Protein AF-A0A699U7P1-F1 (afdb_monomer)

Sequence (110 aa):
GYINKILKETSMVDSNDAKIPMDPGTKLVKAEDGNSVDTTYYRSLIGSLRNPVFHRRSKHIDIRYHFIRECVENGHINVEHVSGELQRADILTKALLRLKFVTMRQMLRV

Radius of gyration: 26.14 Å; Cα contacts (8 Å, |Δi|>4): 27; chains: 1; bounding box: 64×36×60 Å

Secondary structure (DSSP, 8-state):
-HHHHHHHHTT-TTPPP-SSSS-TT------TTPPPP-HHHHHHHHHHHH-HHHHHHHHHHHHHHHHHHHHHHTTSS------TTT-TTHHHHS---HHHHHHHHHHTT-

Mean predicted aligned error: 14.74 Å

Foldseek 3Di:
DLVCVLCVVVVNNVPDDDPDPDDPPDDDDDDPPDDDDDPVVVVVSVVSVVPVPVCVVVVVVVVVVVVVVVCVVVVVDDDDDDPPLLPLCCLVVHDDDPVSNVVSVVVVVD

Organism: Tanacetum cinerariifolium (NCBI:txid118510)

Solvent-accessible surface area (backbone atoms only — not comparable to full-atom values): 7177 Å² total; per-residue (Å²): 103,75,66,58,49,52,26,55,76,70,73,45,72,87,57,81,91,59,97,67,87,62,67,89,84,65,77,89,72,85,63,90,84,56,77,85,71,62,64,66,59,54,53,51,51,54,52,53,74,76,44,66,66,60,54,62,65,47,46,62,51,54,52,52,50,53,51,53,50,50,35,40,77,71,64,77,43,88,88,76,93,68,57,85,92,70,43,58,65,45,70,82,75,46,94,61,59,70,71,60,38,53,55,40,48,64,72,66,78,116

Structure (mmCIF, N/CA/C/O backbone):
data_AF-A0A699U7P1-F1
#
_entry.id   AF-A0A699U7P1-F1
#
loop_
_atom_site.group_PDB
_atom_site.id
_atom_site.type_symbol
_atom_site.label_atom_id
_atom_site.label_alt_id
_atom_site.label_comp_id
_atom_site.label_asym_id
_atom_site.label_entity_id
_atom_site.label_seq_id
_atom_site.pdbx_PDB_ins_code
_atom_site.Cartn_x
_atom_site.Cartn_y
_atom_site.Cartn_z
_atom_site.occupancy
_atom_site.B_iso_or_equiv
_atom_site.auth_seq_id
_atom_site.auth_comp_id
_atom_site.auth_asym_id
_atom_site.auth_atom_id
_atom_site.pdbx_PDB_model_num
ATOM 1 N N . GLY A 1 1 ? 0.751 -4.582 -18.985 1.00 64.50 1 GLY A N 1
ATOM 2 C CA . GLY A 1 1 ? 1.275 -5.407 -17.869 1.00 64.50 1 GLY A CA 1
ATOM 3 C C . GLY A 1 1 ? 2.720 -5.039 -17.579 1.00 64.50 1 GLY A C 1
ATOM 4 O O . GLY A 1 1 ? 3.262 -4.241 -18.327 1.00 64.50 1 GLY A O 1
ATOM 5 N N . TYR A 1 2 ? 3.336 -5.589 -16.525 1.00 73.88 2 TYR A N 1
ATOM 6 C CA . TYR A 1 2 ? 4.743 -5.306 -16.175 1.00 73.88 2 TYR A CA 1
ATOM 7 C C . TYR A 1 2 ? 5.704 -5.591 -17.339 1.00 73.88 2 TYR A C 1
ATOM 9 O O . TYR A 1 2 ? 6.514 -4.744 -17.687 1.00 73.88 2 TYR A O 1
ATOM 17 N N . ILE A 1 3 ? 5.512 -6.730 -18.011 1.00 79.62 3 ILE A N 1
ATOM 18 C CA . ILE A 1 3 ? 6.285 -7.123 -19.195 1.00 79.62 3 ILE A CA 1
ATOM 19 C C . ILE A 1 3 ? 6.128 -6.089 -20.323 1.00 79.62 3 ILE A C 1
ATOM 21 O O . ILE A 1 3 ? 7.127 -5.582 -20.808 1.00 79.62 3 ILE A O 1
ATOM 25 N N . ASN A 1 4 ? 4.903 -5.661 -20.658 1.00 82.25 4 ASN A N 1
ATOM 26 C CA . ASN A 1 4 ? 4.693 -4.619 -21.682 1.00 82.25 4 ASN A CA 1
ATOM 27 C C . ASN A 1 4 ? 5.332 -3.268 -21.318 1.00 82.25 4 ASN A C 1
ATOM 29 O O . ASN A 1 4 ? 5.665 -2.502 -22.214 1.00 82.25 4 ASN A O 1
ATOM 33 N N . LYS A 1 5 ? 5.4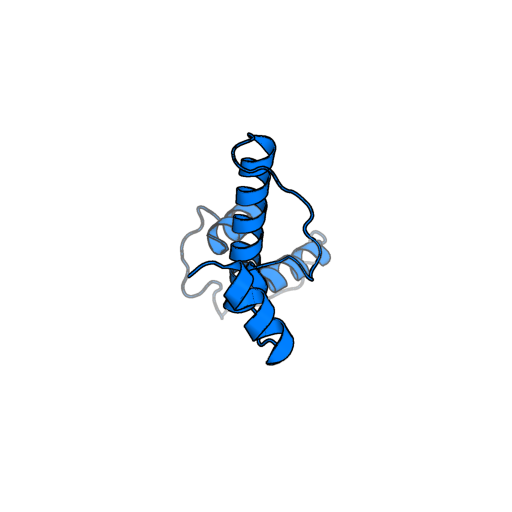79 -2.951 -20.022 1.00 80.38 5 LYS A N 1
ATOM 34 C CA . LYS A 1 5 ? 6.180 -1.738 -19.581 1.00 80.38 5 LYS A CA 1
ATOM 35 C C . LYS A 1 5 ? 7.678 -1.854 -19.869 1.00 80.38 5 LYS A C 1
ATOM 37 O O . LYS A 1 5 ? 8.221 -0.938 -20.470 1.00 80.38 5 LYS A O 1
ATOM 42 N N . ILE A 1 6 ? 8.293 -2.992 -19.533 1.00 84.00 6 ILE A N 1
ATOM 43 C CA . ILE A 1 6 ? 9.702 -3.268 -19.853 1.00 84.00 6 ILE A CA 1
ATOM 44 C C . ILE A 1 6 ? 9.920 -3.226 -21.367 1.00 84.00 6 ILE A C 1
ATOM 46 O O . ILE A 1 6 ? 10.802 -2.513 -21.819 1.00 84.00 6 ILE A O 1
ATOM 50 N N . LEU A 1 7 ? 9.079 -3.911 -22.151 1.00 86.19 7 LEU A N 1
ATOM 51 C CA . LEU A 1 7 ? 9.188 -3.912 -23.615 1.00 86.19 7 LEU A CA 1
ATOM 52 C C . LEU A 1 7 ? 9.064 -2.502 -24.206 1.00 86.19 7 LEU A C 1
ATOM 54 O O . LEU A 1 7 ? 9.736 -2.187 -25.180 1.00 86.19 7 LEU A O 1
ATOM 58 N N . LYS A 1 8 ? 8.233 -1.634 -23.619 1.00 87.00 8 LYS A N 1
ATOM 59 C CA . LYS A 1 8 ? 8.115 -0.235 -24.045 1.00 87.00 8 LYS A CA 1
ATOM 60 C C . LYS A 1 8 ? 9.340 0.597 -23.660 1.00 87.00 8 LYS A C 1
ATOM 62 O O . LYS A 1 8 ? 9.783 1.404 -24.465 1.00 87.00 8 LYS A O 1
ATOM 67 N N . GLU A 1 9 ? 9.879 0.403 -22.459 1.00 84.31 9 GLU A N 1
ATOM 68 C CA . GLU A 1 9 ? 11.084 1.096 -21.976 1.00 84.31 9 GLU A CA 1
ATOM 69 C C . GLU A 1 9 ? 12.346 0.684 -22.745 1.00 84.31 9 GLU A C 1
ATOM 71 O O . GLU A 1 9 ? 13.221 1.516 -22.962 1.00 84.31 9 GLU A O 1
ATOM 76 N N . THR A 1 10 ? 12.427 -0.569 -23.203 1.00 85.31 10 THR A N 1
ATOM 77 C CA . THR A 1 10 ? 13.550 -1.068 -24.011 1.00 85.31 10 THR A CA 1
ATOM 78 C C . THR A 1 10 ? 13.339 -0.936 -25.516 1.00 85.31 10 THR A C 1
ATOM 80 O O . THR A 1 10 ? 14.197 -1.376 -26.279 1.00 85.31 10 THR A O 1
ATOM 83 N N . SER A 1 11 ? 12.218 -0.361 -25.962 1.00 86.75 11 SER A N 1
ATOM 84 C CA . SER A 1 11 ? 11.846 -0.272 -27.383 1.00 86.75 11 SER A CA 1
ATOM 85 C C . SER A 1 11 ? 11.772 -1.637 -28.094 1.00 86.75 11 SER A C 1
ATOM 87 O O . SER A 1 11 ? 12.120 -1.758 -29.264 1.00 86.75 11 SER A O 1
ATOM 89 N N . MET A 1 12 ? 11.307 -2.674 -27.392 1.00 86.38 12 MET A N 1
ATOM 90 C CA . MET A 1 12 ? 11.177 -4.057 -27.879 1.00 86.38 12 MET A CA 1
ATOM 91 C C . MET A 1 12 ? 9.719 -4.520 -28.032 1.00 86.38 12 MET A C 1
ATOM 93 O O . MET A 1 12 ? 9.453 -5.717 -28.075 1.00 86.38 12 MET A O 1
ATOM 97 N N . VAL A 1 13 ? 8.754 -3.598 -28.091 1.00 88.12 13 VAL A N 1
ATOM 98 C CA . VAL A 1 13 ? 7.316 -3.933 -28.177 1.00 88.12 13 VAL A CA 1
ATOM 99 C C . VAL A 1 13 ? 6.989 -4.765 -29.418 1.00 88.12 13 VAL A C 1
ATOM 101 O O . VAL A 1 13 ? 6.176 -5.678 -29.330 1.00 88.12 13 VAL A O 1
ATOM 104 N N . ASP A 1 14 ? 7.665 -4.483 -30.531 1.00 89.31 14 ASP A N 1
ATOM 105 C CA . ASP A 1 14 ? 7.430 -5.132 -31.825 1.00 89.31 14 ASP A CA 1
ATOM 106 C C . ASP A 1 14 ? 8.445 -6.253 -32.117 1.00 89.31 14 ASP A C 1
ATOM 108 O O . ASP A 1 14 ? 8.592 -6.701 -33.253 1.00 89.31 14 ASP A O 1
ATOM 112 N N . SER A 1 15 ? 9.204 -6.684 -31.104 1.00 86.19 15 SER A N 1
ATOM 113 C CA . SER A 1 15 ? 10.181 -7.765 -31.260 1.00 86.19 15 SER A CA 1
ATOM 114 C C . SER A 1 15 ? 9.492 -9.126 -31.353 1.00 86.19 15 SER A C 1
ATOM 116 O O . SER A 1 15 ? 8.523 -9.394 -30.649 1.00 86.19 15 SER A O 1
ATOM 118 N N . ASN A 1 16 ? 10.027 -10.008 -32.199 1.00 85.56 16 ASN A N 1
ATOM 119 C CA . ASN A 1 16 ? 9.522 -11.372 -32.336 1.00 85.56 16 ASN A CA 1
ATOM 120 C C . ASN A 1 16 ? 9.841 -12.212 -31.094 1.00 85.56 16 ASN A C 1
ATOM 122 O O . ASN A 1 16 ? 10.955 -12.163 -30.567 1.00 85.56 16 ASN A O 1
ATOM 126 N N . ASP A 1 17 ? 8.894 -13.058 -30.692 1.00 82.62 17 ASP A N 1
ATOM 127 C CA . ASP A 1 17 ? 9.109 -14.036 -29.631 1.00 82.62 17 ASP A CA 1
ATOM 128 C C . ASP A 1 17 ? 10.154 -15.074 -30.067 1.00 82.62 17 ASP A C 1
ATOM 130 O O . ASP A 1 17 ? 9.995 -15.774 -31.070 1.00 82.62 17 ASP A O 1
ATOM 134 N N . ALA A 1 18 ? 11.226 -15.204 -29.286 1.00 78.12 18 ALA A N 1
ATOM 135 C CA . ALA A 1 18 ? 12.298 -16.157 -29.541 1.00 78.12 18 ALA A CA 1
ATOM 136 C C . ALA A 1 18 ? 12.456 -17.119 -28.361 1.00 78.12 18 ALA A C 1
ATOM 138 O O . ALA A 1 18 ? 12.708 -16.712 -27.228 1.00 78.12 18 ALA A O 1
ATOM 139 N N . LYS A 1 19 ? 12.363 -18.425 -28.635 1.00 81.94 19 LYS A N 1
ATOM 140 C CA . LYS A 1 19 ? 12.615 -19.472 -27.629 1.00 81.94 19 LYS A CA 1
ATOM 141 C C . LYS A 1 19 ? 14.098 -19.575 -27.262 1.00 81.94 19 LYS A C 1
ATOM 143 O O . LYS A 1 19 ? 14.435 -19.951 -26.144 1.00 81.94 19 LYS A O 1
ATOM 148 N N . ILE A 1 20 ? 14.971 -19.259 -28.214 1.00 80.44 20 ILE A N 1
ATOM 149 C CA . ILE A 1 20 ? 16.423 -19.257 -28.062 1.00 80.44 20 ILE A CA 1
ATOM 150 C C . ILE A 1 20 ? 16.891 -17.866 -28.512 1.00 80.44 20 ILE A C 1
ATOM 152 O O . ILE A 1 20 ? 16.946 -17.613 -29.712 1.00 80.44 20 ILE A O 1
ATOM 156 N N . PRO A 1 21 ? 17.149 -16.937 -27.575 1.00 76.94 21 PRO A N 1
ATOM 157 C CA . PRO A 1 21 ? 17.400 -15.530 -27.898 1.00 76.94 21 PRO A CA 1
ATOM 158 C C . PRO A 1 21 ? 18.793 -15.273 -28.495 1.00 76.94 21 PRO A C 1
ATOM 160 O O . PRO A 1 21 ? 19.072 -14.167 -28.945 1.00 76.94 21 PRO A O 1
ATOM 163 N N . MET A 1 22 ? 19.676 -16.273 -28.482 1.00 83.88 22 MET A N 1
ATOM 164 C CA . MET A 1 22 ? 21.020 -16.209 -29.051 1.00 83.88 22 MET A CA 1
ATOM 165 C C . MET A 1 22 ? 21.452 -17.611 -29.481 1.00 83.88 22 MET A C 1
ATOM 167 O O . MET A 1 22 ? 21.203 -18.571 -28.752 1.00 83.88 22 MET A O 1
ATOM 171 N N . ASP A 1 23 ? 22.106 -17.731 -30.637 1.00 82.19 23 ASP A N 1
ATOM 172 C CA . ASP A 1 23 ? 22.706 -18.995 -31.069 1.00 82.19 23 ASP A CA 1
ATOM 173 C C . ASP A 1 23 ? 23.817 -19.411 -30.078 1.00 82.19 23 ASP A C 1
ATOM 175 O O . ASP A 1 23 ? 24.764 -18.637 -29.896 1.00 82.19 23 ASP A O 1
ATOM 179 N N . PRO A 1 24 ? 23.745 -20.604 -29.447 1.00 79.25 24 PRO A N 1
ATOM 180 C CA . PRO A 1 24 ? 24.775 -21.105 -28.533 1.00 79.25 24 PRO A CA 1
ATOM 181 C C . PRO A 1 24 ? 26.189 -21.168 -29.131 1.00 79.25 24 PRO A C 1
ATOM 183 O O . PRO A 1 24 ? 27.163 -21.175 -28.379 1.00 79.25 24 PRO A O 1
ATOM 186 N N . GLY A 1 25 ? 26.316 -21.214 -30.464 1.00 84.56 25 GLY A N 1
ATOM 187 C CA . GLY A 1 25 ? 27.602 -21.164 -31.168 1.00 84.56 25 GLY A CA 1
ATOM 188 C C . GLY A 1 25 ? 28.234 -19.767 -31.250 1.00 84.56 25 GLY A C 1
ATOM 189 O O . GLY A 1 25 ? 29.395 -19.642 -31.653 1.00 84.56 25 GLY A O 1
ATOM 190 N N . THR A 1 26 ? 27.506 -18.716 -30.858 1.00 85.88 26 THR A N 1
ATOM 191 C CA . THR A 1 26 ? 27.972 -17.326 -30.941 1.00 85.88 26 THR A CA 1
ATOM 192 C C . THR A 1 26 ? 29.092 -17.077 -29.935 1.00 85.88 26 THR A C 1
ATOM 194 O O . THR A 1 26 ? 28.874 -17.048 -28.723 1.00 85.88 26 THR A O 1
ATOM 197 N N . LYS A 1 27 ? 30.314 -16.855 -30.427 1.00 85.56 27 LYS A N 1
ATOM 198 C CA . LYS A 1 27 ? 31.446 -16.478 -29.575 1.00 85.56 27 LYS A CA 1
ATOM 199 C C . LYS A 1 27 ? 31.371 -14.995 -29.237 1.00 85.56 27 LYS A C 1
ATOM 201 O O . LYS A 1 27 ? 31.413 -14.146 -30.123 1.00 85.56 27 LYS A O 1
ATOM 206 N N . LEU A 1 28 ? 31.307 -14.690 -27.945 1.00 82.38 28 LEU A N 1
ATOM 207 C CA . LEU A 1 28 ? 31.400 -13.319 -27.459 1.00 82.38 28 LEU A CA 1
ATOM 208 C C . LEU A 1 28 ? 32.847 -12.839 -27.592 1.00 82.38 28 LEU A C 1
ATOM 210 O O . LEU A 1 28 ? 33.758 -13.421 -27.003 1.00 82.38 28 LEU A O 1
ATOM 214 N N . VAL A 1 29 ? 33.046 -11.774 -28.359 1.00 84.62 29 VAL A N 1
ATOM 215 C CA . VAL A 1 29 ? 34.330 -11.080 -28.485 1.00 84.62 29 VAL A CA 1
ATOM 216 C C . VAL A 1 29 ? 34.214 -9.697 -27.860 1.00 84.62 29 VAL A C 1
ATOM 218 O O . VAL A 1 29 ? 33.156 -9.066 -27.911 1.00 84.62 29 VAL A O 1
ATOM 221 N N . LYS A 1 30 ? 35.293 -9.221 -27.237 1.00 80.25 30 LYS A N 1
ATOM 222 C CA . LYS A 1 30 ? 35.346 -7.849 -26.734 1.00 80.25 30 LYS A CA 1
ATOM 223 C C . LYS A 1 30 ? 35.460 -6.919 -27.941 1.00 80.25 30 LYS A C 1
ATOM 225 O O . LYS A 1 30 ? 36.400 -7.053 -28.714 1.00 80.25 30 LYS A O 1
ATOM 230 N N . ALA A 1 31 ? 34.506 -6.010 -28.112 1.00 78.94 31 ALA A N 1
ATOM 231 C CA . ALA A 1 31 ? 34.606 -4.984 -29.142 1.00 78.94 31 ALA A CA 1
ATOM 232 C C . ALA A 1 31 ? 35.762 -4.030 -28.798 1.00 78.94 31 ALA A C 1
ATOM 234 O O . ALA A 1 31 ? 35.816 -3.531 -27.672 1.00 78.94 31 ALA A O 1
ATOM 235 N N . GLU A 1 32 ? 36.677 -3.798 -29.743 1.00 76.69 32 GLU A N 1
ATOM 236 C CA . GLU A 1 32 ? 37.797 -2.863 -29.554 1.00 76.69 32 GLU A CA 1
ATOM 237 C C . GLU A 1 32 ? 37.320 -1.402 -29.601 1.00 76.69 32 GLU A C 1
ATOM 239 O O . GLU A 1 32 ? 37.748 -0.596 -28.780 1.00 76.69 32 GLU A O 1
ATOM 244 N N . ASP A 1 33 ? 36.302 -1.122 -30.423 1.00 72.88 33 ASP A N 1
ATOM 245 C CA . ASP A 1 33 ? 35.675 0.200 -30.589 1.00 72.88 33 ASP A CA 1
ATOM 246 C C . ASP A 1 33 ? 34.262 0.255 -29.976 1.00 72.88 33 ASP A C 1
ATOM 248 O O . ASP A 1 33 ? 33.359 0.943 -30.457 1.00 72.88 33 ASP A O 1
ATOM 252 N N . GLY A 1 34 ? 34.020 -0.550 -28.940 1.00 66.81 34 GLY A N 1
ATOM 253 C CA . GLY A 1 34 ? 32.696 -0.681 -28.343 1.00 66.81 34 GLY A CA 1
ATOM 254 C C . GLY A 1 34 ? 32.221 0.624 -27.707 1.00 66.81 34 GLY A C 1
ATOM 255 O O . GLY A 1 34 ? 32.864 1.143 -26.794 1.00 66.81 34 GLY A O 1
ATOM 256 N N . ASN A 1 35 ? 31.053 1.116 -28.131 1.00 71.88 35 ASN A N 1
ATOM 257 C CA . ASN A 1 35 ? 30.358 2.191 -27.426 1.00 71.88 35 ASN A CA 1
ATOM 258 C C . ASN A 1 35 ? 30.234 1.830 -25.940 1.00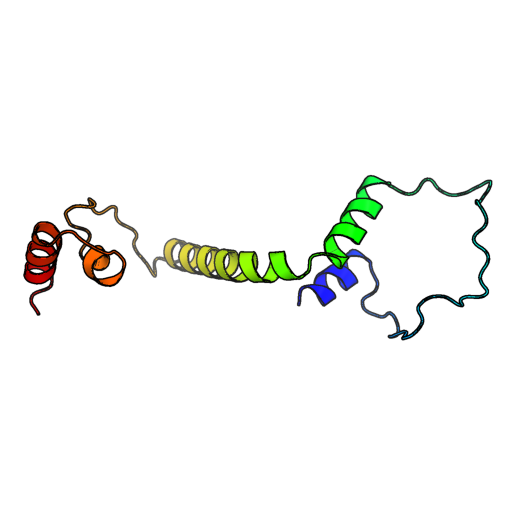 71.88 35 ASN A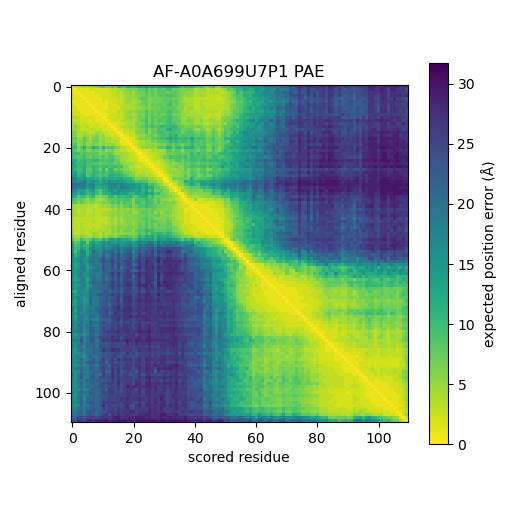 C 1
ATOM 260 O O . ASN A 1 35 ? 29.781 0.735 -25.596 1.00 71.88 35 ASN A O 1
ATOM 264 N N . SER A 1 36 ? 30.630 2.754 -25.063 1.00 71.50 36 SER A N 1
ATOM 265 C CA . SER A 1 36 ? 30.469 2.580 -23.621 1.00 71.50 36 SER A CA 1
ATOM 266 C C . SER A 1 36 ? 28.991 2.358 -23.306 1.00 71.50 36 SER A C 1
ATOM 268 O O . SER A 1 36 ? 28.150 3.217 -23.574 1.00 71.50 36 SER A O 1
ATOM 270 N N . VAL A 1 37 ? 28.663 1.183 -22.772 1.00 74.75 37 VAL A N 1
ATOM 271 C CA . VAL A 1 37 ? 27.309 0.879 -22.311 1.00 74.75 37 VAL A CA 1
ATOM 272 C C . VAL A 1 37 ? 27.142 1.473 -20.920 1.00 74.75 37 VAL A C 1
ATOM 274 O O . VAL A 1 37 ? 27.981 1.253 -20.044 1.00 74.75 37 VAL A O 1
ATOM 277 N N . ASP A 1 38 ? 26.037 2.182 -20.689 1.00 84.56 38 ASP A N 1
ATOM 278 C CA . ASP A 1 38 ? 25.684 2.635 -19.346 1.00 84.56 38 ASP A CA 1
ATOM 279 C C . ASP A 1 38 ? 25.459 1.422 -18.428 1.00 84.56 38 ASP A C 1
ATOM 281 O O . ASP A 1 38 ? 24.441 0.722 -18.467 1.00 84.56 38 ASP A O 1
ATOM 285 N N . THR A 1 39 ? 26.455 1.175 -17.580 1.00 82.38 39 THR A N 1
ATOM 286 C CA . THR A 1 39 ? 26.454 0.072 -16.617 1.00 82.38 39 THR A CA 1
ATOM 287 C C . THR A 1 39 ? 25.300 0.166 -15.618 1.00 82.38 39 THR A C 1
ATOM 289 O O . THR A 1 39 ? 24.809 -0.867 -15.155 1.00 82.38 39 THR A O 1
ATOM 292 N N . THR A 1 40 ? 24.830 1.376 -15.306 1.00 86.50 40 THR A N 1
ATOM 293 C CA . THR A 1 40 ? 23.704 1.611 -14.394 1.00 86.50 40 THR A CA 1
ATOM 294 C C . THR A 1 40 ? 22.405 1.172 -15.050 1.00 86.50 40 THR A C 1
ATOM 296 O O . THR A 1 40 ? 21.645 0.397 -14.460 1.00 86.50 40 THR A O 1
ATOM 299 N N . TYR A 1 41 ? 22.191 1.592 -16.299 1.00 84.06 41 TYR A N 1
ATOM 300 C CA . TYR A 1 41 ? 21.042 1.183 -17.100 1.00 84.06 41 TYR A CA 1
ATOM 301 C C . TYR A 1 41 ? 20.981 -0.343 -17.266 1.00 84.06 41 TYR A C 1
ATOM 303 O O . TYR A 1 41 ? 19.952 -0.959 -16.976 1.00 84.06 41 TYR A O 1
ATOM 311 N N . TYR A 1 42 ? 22.105 -0.982 -17.612 1.00 82.94 42 TYR A N 1
ATOM 312 C CA . TYR A 1 42 ? 22.165 -2.439 -17.776 1.00 82.94 42 TYR A CA 1
ATOM 313 C C . TYR A 1 42 ? 21.839 -3.198 -16.476 1.00 82.94 42 TYR A C 1
ATOM 315 O O . TYR A 1 42 ? 21.054 -4.150 -16.476 1.00 82.94 42 TYR A O 1
ATOM 323 N N . ARG A 1 43 ? 22.386 -2.756 -15.334 1.00 83.56 43 ARG A N 1
ATOM 324 C CA . ARG A 1 43 ? 22.098 -3.366 -14.020 1.00 83.56 43 ARG A CA 1
ATOM 325 C C . ARG A 1 43 ? 20.629 -3.206 -13.625 1.00 83.56 43 ARG A C 1
ATOM 327 O O . ARG A 1 43 ? 20.041 -4.154 -13.100 1.00 83.56 43 ARG A O 1
ATOM 334 N N . SER A 1 44 ? 20.037 -2.045 -13.907 1.00 81.75 44 SER A N 1
ATOM 335 C CA . SER A 1 44 ? 18.612 -1.775 -13.674 1.00 81.75 44 SER A CA 1
ATOM 336 C C . SER A 1 44 ? 17.706 -2.697 -14.502 1.00 81.75 44 SER A C 1
ATOM 338 O O . SER A 1 44 ? 16.758 -3.292 -13.976 1.00 81.75 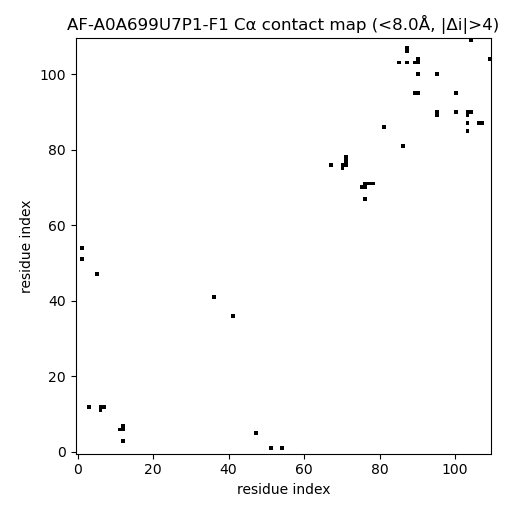44 SER A O 1
ATOM 340 N N . LEU A 1 45 ? 18.044 -2.897 -15.780 1.00 82.94 45 LEU A N 1
ATOM 341 C CA . LEU A 1 45 ? 17.284 -3.749 -16.692 1.00 82.94 45 LEU A CA 1
ATOM 342 C C . LEU A 1 45 ? 17.268 -5.218 -16.236 1.00 82.94 45 LEU A C 1
ATOM 344 O O . LEU A 1 45 ? 16.203 -5.829 -16.127 1.00 82.94 45 LEU A O 1
ATOM 348 N N . ILE A 1 46 ? 18.434 -5.772 -15.883 1.00 83.31 46 ILE A N 1
ATOM 349 C CA . ILE A 1 46 ? 18.545 -7.144 -15.355 1.00 83.31 46 ILE A CA 1
ATOM 350 C C . ILE A 1 46 ? 17.789 -7.298 -14.028 1.00 83.31 46 ILE A C 1
ATOM 352 O O . ILE A 1 46 ? 17.130 -8.318 -13.801 1.00 83.31 46 ILE A O 1
ATOM 356 N N . GLY A 1 47 ? 17.855 -6.289 -13.153 1.00 81.06 47 GLY A N 1
ATOM 357 C CA . GLY A 1 47 ? 17.096 -6.267 -11.901 1.00 81.06 47 GLY A CA 1
ATOM 358 C C . GLY A 1 47 ? 15.585 -6.332 -12.132 1.00 81.06 47 GLY A C 1
ATOM 359 O O . GLY A 1 47 ? 14.891 -7.093 -11.456 1.00 81.06 47 GLY A O 1
ATOM 360 N N . SER A 1 48 ? 15.096 -5.602 -13.136 1.00 75.56 48 SER A N 1
ATOM 361 C CA . SER A 1 48 ? 13.686 -5.608 -13.533 1.00 75.56 48 SER A CA 1
ATOM 362 C C . SER A 1 48 ? 13.250 -6.982 -14.061 1.00 75.56 48 SER A C 1
ATOM 364 O O . SER A 1 48 ? 12.259 -7.553 -13.608 1.00 75.56 48 SER A O 1
ATOM 366 N N . LEU A 1 49 ? 14.048 -7.603 -14.931 1.00 77.88 49 LEU A N 1
ATOM 367 C CA . LEU A 1 49 ? 13.742 -8.937 -15.462 1.00 77.88 49 LEU A CA 1
ATOM 368 C C . LEU A 1 49 ? 13.722 -10.030 -14.380 1.00 77.88 49 LEU A C 1
ATOM 370 O O . LEU A 1 49 ? 12.895 -10.940 -14.434 1.00 77.88 49 LEU A O 1
ATOM 374 N N . ARG A 1 50 ? 14.604 -9.942 -13.375 1.00 75.44 50 ARG A N 1
ATOM 375 C CA . ARG A 1 50 ? 14.695 -10.940 -12.295 1.00 75.44 50 ARG A CA 1
ATOM 376 C C . ARG A 1 50 ? 13.591 -10.825 -11.252 1.00 75.44 50 ARG A C 1
ATOM 378 O O . ARG A 1 50 ? 13.385 -11.791 -10.518 1.00 75.44 50 ARG A O 1
ATOM 385 N N . ASN A 1 51 ? 12.906 -9.682 -11.146 1.00 67.25 51 ASN A N 1
ATOM 386 C CA . ASN A 1 51 ? 12.004 -9.435 -10.023 1.00 67.25 51 ASN A CA 1
ATOM 387 C C . ASN A 1 51 ? 10.584 -8.941 -10.381 1.00 67.25 51 ASN A C 1
ATOM 389 O O . ASN A 1 51 ? 10.099 -7.956 -9.814 1.00 67.25 51 ASN A O 1
ATOM 393 N N . PRO A 1 52 ? 9.842 -9.665 -11.242 1.00 59.19 52 PRO A N 1
ATOM 394 C CA . PRO A 1 52 ? 8.471 -9.305 -11.621 1.00 59.19 52 PRO A CA 1
ATOM 395 C C . PRO A 1 52 ? 7.470 -9.342 -10.451 1.00 59.19 52 PRO A C 1
ATOM 397 O O . PRO A 1 52 ? 6.382 -8.766 -10.528 1.00 59.19 52 PRO A O 1
ATOM 400 N N . VAL A 1 53 ? 7.823 -10.005 -9.345 1.00 56.19 53 VAL A N 1
ATOM 401 C CA . VAL A 1 53 ? 6.941 -10.242 -8.192 1.00 56.19 53 VAL A CA 1
ATOM 402 C C . VAL A 1 53 ? 6.761 -8.990 -7.323 1.00 56.19 53 VAL A C 1
ATOM 404 O O . VAL A 1 53 ? 5.673 -8.779 -6.780 1.00 56.19 53 VAL A O 1
ATOM 407 N N . PHE A 1 54 ? 7.766 -8.109 -7.236 1.00 53.38 54 PHE A N 1
ATOM 408 C CA . PHE A 1 54 ? 7.665 -6.884 -6.427 1.00 53.38 54 PHE A CA 1
ATOM 409 C C . PHE A 1 54 ? 6.690 -5.874 -7.036 1.00 53.38 54 PHE A C 1
ATOM 411 O O . PHE A 1 54 ? 5.991 -5.178 -6.305 1.00 53.38 54 PHE A O 1
ATOM 418 N N . HIS A 1 55 ? 6.515 -5.886 -8.360 1.00 56.22 55 HIS A N 1
ATOM 419 C CA . HIS A 1 55 ? 5.512 -5.050 -9.015 1.00 56.22 55 HIS A CA 1
ATOM 420 C C . HIS A 1 55 ? 4.076 -5.482 -8.693 1.00 56.22 55 HIS A C 1
ATOM 422 O O . HIS A 1 55 ? 3.192 -4.640 -8.603 1.00 56.22 55 HIS A O 1
ATOM 428 N N . ARG A 1 56 ? 3.807 -6.774 -8.456 1.00 54.59 56 ARG A N 1
ATOM 429 C CA . ARG A 1 56 ? 2.447 -7.242 -8.120 1.00 54.59 56 ARG A CA 1
ATOM 430 C C . ARG A 1 56 ? 2.028 -6.847 -6.697 1.00 54.59 56 ARG A C 1
ATO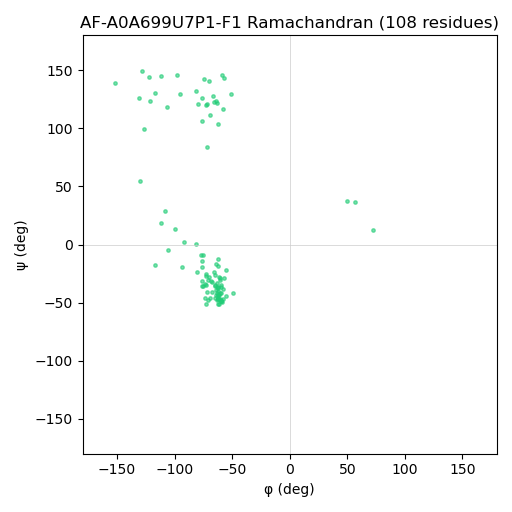M 432 O O . ARG A 1 56 ? 0.856 -6.542 -6.472 1.00 54.59 56 ARG A O 1
ATOM 439 N N . ARG A 1 57 ? 2.974 -6.833 -5.748 1.00 56.62 57 ARG A N 1
ATOM 440 C CA . ARG A 1 57 ? 2.726 -6.391 -4.364 1.00 56.62 57 ARG A CA 1
ATOM 441 C C . ARG A 1 57 ? 2.633 -4.868 -4.241 1.00 56.62 57 ARG A C 1
ATOM 443 O O . ARG A 1 57 ? 1.771 -4.414 -3.510 1.00 56.62 57 ARG A O 1
ATOM 450 N N . SER A 1 58 ? 3.398 -4.084 -4.996 1.00 58.94 58 SER A N 1
ATOM 451 C CA . SER A 1 58 ? 3.223 -2.621 -4.978 1.00 58.94 58 SER A CA 1
ATOM 452 C C . SER A 1 58 ? 1.980 -2.171 -5.746 1.00 58.94 58 SER A C 1
ATOM 454 O O . SER A 1 58 ? 1.242 -1.318 -5.272 1.00 58.94 58 SER A O 1
ATOM 456 N N . LYS A 1 59 ? 1.633 -2.837 -6.857 1.00 65.94 59 LYS A N 1
ATOM 457 C CA . LYS A 1 59 ? 0.515 -2.417 -7.716 1.00 65.94 59 LYS A CA 1
ATOM 458 C C . LYS A 1 59 ? -0.836 -2.337 -6.999 1.00 65.94 59 LYS A C 1
ATOM 460 O O . LYS A 1 59 ? -1.612 -1.441 -7.299 1.00 65.94 59 LYS A O 1
ATOM 465 N N . HIS A 1 60 ? -1.159 -3.253 -6.080 1.00 72.38 60 HIS A N 1
ATOM 466 C CA . HIS A 1 60 ? -2.442 -3.166 -5.364 1.00 72.38 60 HIS A CA 1
ATOM 467 C C . HIS A 1 60 ? -2.467 -2.024 -4.338 1.00 72.38 60 HIS A C 1
ATOM 469 O O . HIS A 1 60 ? -3.542 -1.498 -4.060 1.00 72.38 60 HIS A O 1
ATOM 475 N N . ILE A 1 61 ? -1.303 -1.645 -3.802 1.00 72.25 61 ILE A N 1
ATOM 476 C CA . ILE A 1 61 ? -1.143 -0.497 -2.907 1.00 72.25 61 ILE A CA 1
ATOM 477 C C . ILE A 1 61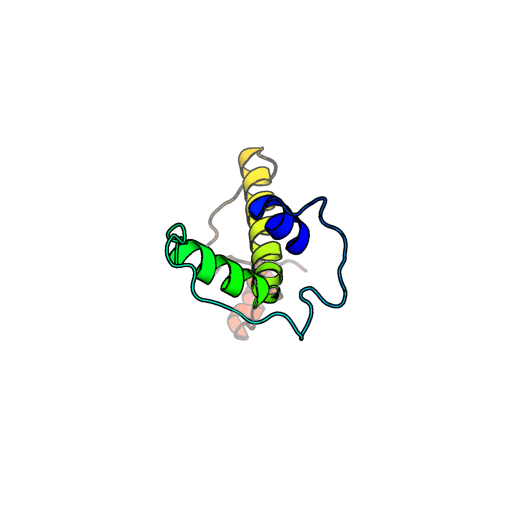 ? -1.265 0.785 -3.730 1.00 72.25 61 ILE A C 1
ATOM 479 O O . ILE A 1 61 ? -2.114 1.612 -3.414 1.00 72.25 61 ILE A O 1
ATOM 483 N N . ASP A 1 62 ? -0.514 0.891 -4.830 1.00 73.56 62 ASP A N 1
ATOM 484 C CA . ASP A 1 62 ? -0.509 2.062 -5.712 1.00 73.56 62 ASP A CA 1
ATOM 485 C C . ASP A 1 62 ? -1.908 2.329 -6.285 1.00 73.56 62 ASP A C 1
ATOM 487 O O . ASP A 1 62 ? -2.416 3.442 -6.188 1.00 73.56 62 ASP A O 1
ATOM 491 N N . ILE A 1 63 ? -2.590 1.297 -6.804 1.00 80.44 63 ILE A N 1
ATOM 492 C CA . ILE A 1 63 ? -3.951 1.438 -7.350 1.00 80.44 63 ILE A CA 1
ATOM 493 C C . ILE A 1 63 ? -4.927 1.934 -6.285 1.00 80.44 63 ILE A C 1
ATOM 495 O O . ILE A 1 63 ? -5.692 2.860 -6.544 1.00 80.44 63 ILE A O 1
ATOM 499 N N . ARG A 1 64 ? -4.929 1.320 -5.095 1.00 81.06 64 ARG A N 1
ATOM 500 C CA . ARG A 1 64 ? -5.868 1.706 -4.032 1.00 81.06 64 ARG A CA 1
ATOM 501 C C . ARG A 1 64 ? -5.571 3.105 -3.512 1.00 81.06 64 ARG A C 1
ATOM 503 O O . ARG A 1 64 ? -6.505 3.862 -3.285 1.00 81.06 64 ARG A O 1
ATOM 510 N N . TYR A 1 65 ? -4.296 3.447 -3.349 1.00 85.06 65 TYR A N 1
ATOM 511 C CA . TYR A 1 65 ? -3.879 4.770 -2.903 1.00 85.06 65 TYR A CA 1
ATOM 512 C C . TYR A 1 65 ? -4.315 5.856 -3.891 1.00 85.06 65 TYR A C 1
ATOM 514 O O . TYR A 1 65 ? -4.975 6.812 -3.487 1.00 85.06 65 TYR A O 1
ATOM 522 N N . HIS A 1 66 ? -4.008 5.687 -5.182 1.00 84.56 66 HIS A N 1
ATOM 523 C CA . HIS A 1 66 ? -4.383 6.658 -6.209 1.00 84.56 66 HIS A CA 1
ATOM 524 C C . HIS A 1 66 ? -5.902 6.794 -6.345 1.00 84.56 66 HIS A C 1
ATOM 526 O O . HIS A 1 66 ? -6.396 7.914 -6.396 1.00 84.56 66 HIS A O 1
ATOM 532 N N . PHE A 1 67 ? -6.642 5.682 -6.299 1.00 87.19 67 PHE A N 1
ATOM 533 C CA . PHE A 1 67 ? -8.104 5.707 -6.348 1.00 87.19 67 PHE A CA 1
ATOM 534 C C . PHE A 1 67 ? -8.727 6.444 -5.152 1.00 87.19 67 PHE A C 1
ATOM 536 O O . PHE A 1 67 ? -9.605 7.285 -5.329 1.00 87.19 67 PHE A O 1
ATOM 543 N N . ILE A 1 68 ? -8.266 6.156 -3.926 1.00 88.75 68 ILE A N 1
ATOM 544 C CA . ILE A 1 68 ? -8.765 6.834 -2.720 1.00 88.75 68 ILE A CA 1
ATOM 545 C C . ILE A 1 68 ? -8.449 8.329 -2.791 1.00 88.75 68 ILE A C 1
ATOM 547 O O . ILE A 1 68 ? -9.315 9.145 -2.492 1.00 88.75 68 ILE A O 1
ATOM 551 N N . ARG A 1 69 ? -7.236 8.693 -3.220 1.00 90.50 69 ARG A N 1
ATOM 552 C CA . ARG A 1 69 ? -6.826 10.091 -3.369 1.00 90.50 69 ARG A CA 1
ATOM 553 C C . ARG A 1 69 ? -7.696 10.845 -4.375 1.00 90.50 69 ARG A C 1
ATOM 555 O O . ARG A 1 69 ? -8.175 11.922 -4.046 1.00 90.50 69 ARG A O 1
ATOM 562 N N . GLU A 1 70 ? -7.949 10.259 -5.541 1.00 91.19 70 GLU A N 1
ATOM 563 C CA . GLU A 1 70 ? -8.832 10.834 -6.562 1.00 91.19 70 GLU A CA 1
ATOM 564 C C . GLU A 1 70 ? -10.260 11.026 -6.030 1.00 91.19 70 GLU A C 1
ATOM 566 O O . GLU A 1 70 ? -10.871 12.072 -6.228 1.00 91.19 70 GLU A O 1
ATOM 571 N N . CYS A 1 71 ? -10.786 10.053 -5.280 1.00 92.19 71 CYS A N 1
ATOM 572 C CA . CYS A 1 71 ? -12.103 10.175 -4.654 1.00 92.19 71 CYS A CA 1
ATOM 573 C C . CYS A 1 71 ? -12.170 11.306 -3.615 1.00 92.19 71 CYS A C 1
ATOM 575 O O . CYS A 1 71 ? -13.223 11.925 -3.465 1.00 92.19 71 CYS A O 1
ATOM 577 N N . VAL A 1 72 ? -11.074 11.580 -2.903 1.00 93.19 72 VAL A N 1
ATOM 578 C CA . VAL A 1 72 ? -10.980 12.712 -1.967 1.00 93.19 72 VAL A CA 1
ATOM 579 C C . VAL A 1 72 ? -10.876 14.038 -2.720 1.00 93.19 72 VAL A C 1
ATOM 581 O O . VAL A 1 72 ? -11.606 14.972 -2.402 1.00 93.19 72 VAL A O 1
ATOM 584 N N . GLU A 1 73 ? -10.025 14.117 -3.747 1.00 92.56 73 GLU A N 1
ATOM 585 C CA . GLU A 1 73 ? -9.843 15.320 -4.576 1.00 92.56 73 GLU A CA 1
ATOM 586 C C . GLU A 1 73 ? -11.136 15.710 -5.316 1.00 92.56 73 GLU A C 1
ATOM 588 O O . GLU A 1 73 ? -11.483 16.888 -5.374 1.00 92.56 73 GLU A O 1
ATOM 593 N N . ASN A 1 74 ? -11.905 14.725 -5.788 1.00 93.94 74 ASN A N 1
ATOM 594 C CA . ASN A 1 74 ? -13.204 14.930 -6.438 1.00 93.94 74 ASN A CA 1
ATOM 595 C C . ASN A 1 74 ? -14.367 15.137 -5.445 1.00 93.94 74 ASN A C 1
ATOM 597 O O . ASN A 1 74 ? -15.517 15.279 -5.860 1.00 93.94 74 ASN A O 1
ATOM 601 N N . GLY A 1 75 ? -14.102 15.126 -4.13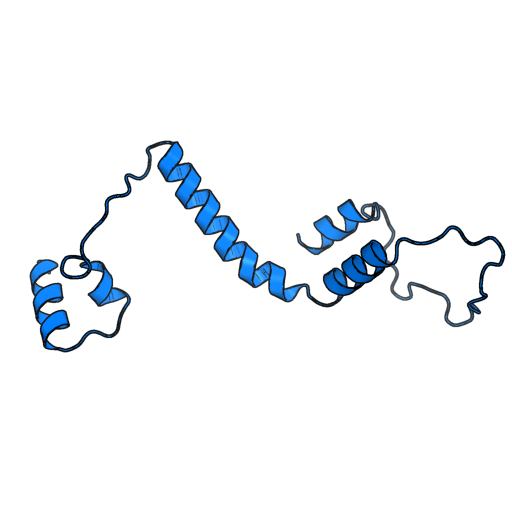3 1.00 92.75 75 GLY A N 1
ATOM 602 C CA . GLY A 1 75 ? -15.111 15.349 -3.093 1.00 92.75 75 GLY A CA 1
ATOM 603 C C . GLY A 1 75 ? -16.106 14.199 -2.891 1.00 92.75 75 GLY A C 1
ATOM 604 O O . GLY A 1 75 ? -17.107 14.368 -2.200 1.00 92.75 75 GLY A O 1
ATOM 605 N N . HIS A 1 76 ? -15.849 13.018 -3.461 1.00 94.00 76 HIS A N 1
ATOM 606 C CA . HIS A 1 76 ? -16.667 11.820 -3.238 1.00 94.00 76 HIS A CA 1
ATOM 607 C C . HIS A 1 76 ? -16.470 11.222 -1.839 1.00 94.00 76 HIS A C 1
ATOM 609 O O . HIS A 1 76 ? -17.351 10.525 -1.336 1.00 94.00 76 HIS A O 1
ATOM 615 N N . ILE A 1 77 ? -15.313 11.468 -1.216 1.00 92.50 77 ILE A N 1
ATOM 616 C CA . ILE A 1 77 ? -14.973 10.995 0.128 1.00 92.50 77 ILE A CA 1
ATOM 617 C C . ILE A 1 77 ? -14.438 12.170 0.947 1.00 92.50 77 ILE A C 1
ATOM 619 O O . ILE A 1 77 ? -13.467 12.808 0.553 1.00 92.50 77 ILE A O 1
ATOM 623 N N . ASN A 1 78 ? -15.026 12.408 2.120 1.00 92.38 78 ASN A N 1
ATOM 624 C CA . ASN A 1 78 ? -14.475 13.322 3.118 1.00 92.38 78 ASN A CA 1
ATOM 625 C C . ASN A 1 78 ? -13.644 12.535 4.140 1.00 92.38 78 ASN A C 1
ATOM 627 O O . ASN A 1 78 ? -14.114 11.529 4.678 1.00 92.38 78 ASN A O 1
ATOM 631 N N . VAL A 1 79 ? -12.414 12.976 4.404 1.00 90.75 79 VAL A N 1
ATOM 632 C CA . VAL A 1 79 ? -11.504 12.310 5.345 1.00 90.75 79 VAL A CA 1
ATOM 633 C C . VAL A 1 79 ? -11.397 13.144 6.609 1.00 90.75 79 VAL A C 1
ATOM 635 O O . VAL A 1 79 ? -10.905 14.267 6.581 1.00 90.75 79 VAL A O 1
ATOM 638 N N . GLU A 1 80 ? -11.807 12.561 7.731 1.00 91.94 80 GLU A N 1
ATOM 639 C CA . GLU A 1 80 ? -11.734 13.191 9.046 1.00 91.94 80 GLU A CA 1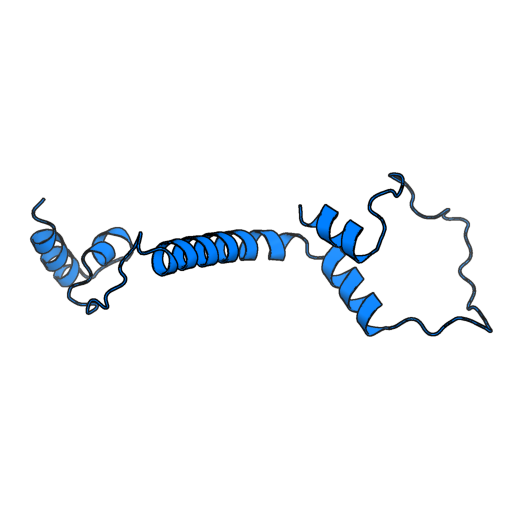
ATOM 640 C C . GLU A 1 80 ? -10.905 12.341 10.004 1.00 91.94 80 GLU A C 1
ATOM 642 O O . GLU A 1 80 ? -10.937 11.107 9.977 1.00 91.94 80 GLU A O 1
ATOM 647 N N . HIS A 1 81 ? -10.152 13.010 10.874 1.00 92.31 81 HIS A N 1
ATOM 648 C CA . HIS A 1 81 ? -9.399 12.329 11.913 1.00 92.31 81 HIS A CA 1
ATOM 649 C C . HIS A 1 81 ? -10.331 11.886 13.045 1.00 92.31 81 HIS A C 1
ATOM 651 O O . HIS A 1 81 ? -11.022 12.700 13.657 1.00 92.31 81 HIS A O 1
ATOM 657 N N . VAL A 1 82 ? -10.278 10.598 13.379 1.00 90.69 82 VAL A N 1
ATOM 658 C CA . VAL A 1 82 ? -10.994 10.012 14.513 1.00 90.69 82 VAL A CA 1
ATOM 659 C C . VAL A 1 82 ? -9.971 9.466 15.502 1.00 90.69 82 VAL A C 1
ATOM 661 O O . VAL A 1 82 ? -9.074 8.717 15.124 1.00 90.69 82 VAL A O 1
ATOM 664 N N . SER A 1 83 ? -10.113 9.819 16.782 1.00 91.38 83 SER A N 1
ATOM 665 C CA . SER A 1 83 ? -9.273 9.250 17.844 1.00 91.38 83 SER A CA 1
ATOM 666 C C . SER A 1 83 ? -9.390 7.720 17.875 1.00 91.38 83 SER A C 1
ATOM 668 O O . SER A 1 83 ? -10.480 7.168 17.714 1.00 91.38 83 SER A O 1
ATOM 670 N N . GLY A 1 84 ? -8.290 7.017 18.160 1.00 84.50 84 GLY A N 1
ATOM 671 C CA . GLY A 1 84 ? -8.257 5.548 18.223 1.00 84.50 84 GLY A CA 1
ATOM 672 C C . GLY A 1 84 ? -9.155 4.923 19.305 1.00 84.50 84 GLY A C 1
ATOM 673 O O . GLY A 1 84 ? -9.385 3.710 19.300 1.00 84.50 84 GLY A O 1
ATOM 674 N N . GLU A 1 85 ? -9.671 5.725 20.238 1.00 85.81 85 GLU A N 1
ATOM 675 C CA . GLU A 1 85 ? -10.697 5.313 21.209 1.00 85.81 85 GLU A CA 1
ATOM 676 C C . GLU A 1 85 ? -12.113 5.320 20.624 1.00 85.81 85 GLU A C 1
ATOM 678 O O . GLU A 1 85 ? -12.979 4.591 21.100 1.00 85.81 85 GLU A O 1
ATOM 683 N N . LEU A 1 86 ? -12.335 6.103 19.568 1.00 87.06 86 LEU A N 1
ATOM 684 C CA . LEU A 1 86 ? -13.619 6.267 18.884 1.00 87.06 86 LEU A CA 1
ATOM 685 C C . LEU A 1 86 ? -13.661 5.551 17.526 1.00 87.06 86 LEU A C 1
ATOM 687 O O . LEU A 1 86 ? -14.710 5.504 16.881 1.00 87.06 86 LEU A O 1
ATOM 691 N N . GLN A 1 87 ? -12.541 4.974 17.083 1.00 91.06 87 GLN A N 1
ATOM 692 C CA . GLN A 1 87 ? -12.430 4.270 15.809 1.00 91.06 87 GLN A CA 1
ATOM 693 C C . GLN A 1 87 ? -13.167 2.921 15.845 1.00 91.06 87 GLN A C 1
ATOM 695 O O . GLN A 1 87 ? -12.573 1.862 16.048 1.00 91.06 87 GLN A O 1
ATOM 700 N N . ARG A 1 88 ? -14.482 2.949 15.596 1.00 88.81 88 ARG A N 1
ATOM 701 C CA . ARG A 1 88 ? -15.362 1.764 15.640 1.00 88.81 88 ARG A CA 1
ATOM 702 C C . ARG A 1 88 ? -14.923 0.636 14.706 1.00 88.81 88 ARG A C 1
ATOM 704 O O . ARG A 1 88 ? -15.146 -0.525 15.023 1.00 88.81 88 ARG A O 1
ATOM 711 N N . ALA A 1 89 ? -14.264 0.953 13.590 1.00 90.56 89 ALA A N 1
ATOM 712 C CA . ALA A 1 89 ? -13.741 -0.037 12.645 1.00 90.56 89 ALA A CA 1
ATOM 713 C C . ALA A 1 89 ? -12.669 -0.965 13.251 1.00 90.56 89 ALA A C 1
ATOM 715 O O . ALA A 1 89 ? -12.416 -2.050 12.718 1.00 90.56 89 ALA A O 1
ATOM 716 N N . ASP A 1 90 ? -12.056 -0.579 14.376 1.00 92.06 90 ASP A N 1
ATOM 717 C CA . ASP A 1 90 ? -11.037 -1.388 15.046 1.00 92.06 90 ASP A CA 1
ATOM 718 C C . ASP A 1 90 ? -11.572 -2.754 15.489 1.00 92.06 90 ASP A C 1
ATOM 720 O O . ASP A 1 90 ? -10.825 -3.727 15.461 1.00 92.06 90 ASP A O 1
ATOM 724 N N . ILE A 1 91 ? -12.861 -2.866 15.829 1.00 92.62 91 ILE A N 1
ATOM 725 C CA . ILE A 1 91 ? -13.464 -4.149 16.226 1.00 92.62 91 ILE A CA 1
ATOM 726 C C . ILE A 1 91 ? -13.487 -5.181 15.089 1.00 92.62 91 ILE A C 1
ATOM 728 O O . ILE A 1 91 ? -13.482 -6.379 15.353 1.00 92.62 91 ILE A O 1
ATOM 732 N N . LEU A 1 92 ? -13.495 -4.722 13.833 1.00 90.75 92 LEU A N 1
ATOM 733 C CA . LEU A 1 92 ? -13.535 -5.580 12.645 1.00 90.75 92 LEU A CA 1
ATOM 734 C C . LEU A 1 92 ? -12.140 -5.881 12.088 1.00 90.75 92 LEU A C 1
ATOM 736 O O . LEU A 1 92 ? -11.976 -6.819 11.314 1.00 90.75 92 LEU A O 1
ATOM 740 N N . THR A 1 93 ? -11.144 -5.066 12.438 1.00 93.12 93 THR A N 1
ATOM 741 C CA . THR A 1 93 ? -9.820 -5.080 11.793 1.00 93.12 93 THR A CA 1
ATOM 742 C C . THR A 1 93 ? -8.682 -5.453 12.736 1.00 93.12 93 THR A C 1
ATOM 744 O O . THR A 1 93 ? -7.606 -5.822 12.265 1.00 93.12 93 THR A O 1
ATOM 747 N N . LYS A 1 94 ? -8.893 -5.381 14.056 1.00 90.69 94 LYS A N 1
ATOM 748 C CA . LYS A 1 94 ? -7.866 -5.637 15.073 1.00 90.69 94 LYS A CA 1
ATOM 749 C C . LYS A 1 94 ? -8.349 -6.652 16.106 1.00 90.69 94 LYS A C 1
ATOM 751 O O . LYS A 1 94 ? -9.519 -6.690 16.474 1.00 90.69 94 LYS A O 1
ATOM 756 N N . ALA A 1 95 ? -7.409 -7.420 16.651 1.00 92.00 95 ALA A N 1
ATOM 757 C CA . ALA A 1 95 ? -7.640 -8.196 17.863 1.00 92.00 95 ALA A CA 1
ATOM 758 C C . ALA A 1 95 ? -7.615 -7.248 19.076 1.00 92.00 95 ALA A C 1
ATOM 760 O O . ALA A 1 95 ? -6.560 -6.738 19.453 1.00 92.00 95 ALA A O 1
ATOM 761 N N . LEU A 1 96 ? -8.782 -6.969 19.659 1.00 90.56 96 LEU A N 1
ATOM 762 C CA . LEU A 1 96 ? -8.928 -6.038 20.780 1.00 90.56 96 LEU A CA 1
ATOM 763 C C . LEU A 1 96 ? -8.973 -6.769 22.126 1.00 90.56 96 LEU A C 1
ATOM 765 O O . LEU A 1 96 ? -9.561 -7.842 22.249 1.00 90.56 96 LEU A O 1
ATOM 769 N N . LEU A 1 97 ? -8.421 -6.136 23.166 1.00 92.81 97 LEU A N 1
ATOM 770 C CA . LEU A 1 97 ? -8.633 -6.569 24.548 1.00 92.81 97 LEU A CA 1
ATOM 771 C C . LEU A 1 97 ? -10.126 -6.540 24.885 1.00 92.81 97 LEU A C 1
ATOM 773 O O . LEU A 1 97 ? -10.850 -5.643 24.446 1.00 92.81 97 LEU A O 1
ATOM 777 N N . ARG A 1 98 ? -10.572 -7.484 25.722 1.00 91.25 98 ARG A N 1
ATOM 778 C CA . ARG A 1 98 ? -11.992 -7.694 26.048 1.00 91.25 98 ARG A CA 1
ATOM 779 C C . ARG A 1 98 ? -12.719 -6.407 26.444 1.00 91.25 98 ARG A C 1
ATOM 781 O O . ARG A 1 98 ? -13.834 -6.188 25.988 1.00 91.25 98 ARG A O 1
ATOM 788 N N . LEU A 1 99 ? -12.086 -5.551 27.247 1.00 90.69 99 LEU A N 1
ATOM 789 C CA . LEU A 1 99 ? -12.673 -4.278 27.669 1.00 90.69 99 LEU A CA 1
ATOM 790 C C . LEU A 1 99 ? -12.945 -3.352 26.471 1.00 90.69 99 LEU A C 1
ATOM 792 O O . LEU A 1 99 ? -14.077 -2.923 26.276 1.00 90.69 99 LEU A O 1
ATOM 796 N N . LYS A 1 100 ? -11.939 -3.127 25.614 1.00 89.12 100 LYS A N 1
ATOM 797 C CA . LYS A 1 100 ? -12.074 -2.295 24.407 1.00 89.12 100 LYS A CA 1
ATOM 798 C C . LYS A 1 100 ? -13.049 -2.911 23.398 1.00 89.12 100 LYS A C 1
ATOM 800 O O . LYS A 1 100 ? -13.801 -2.181 22.762 1.00 89.12 100 LYS A O 1
ATOM 805 N N . PHE A 1 101 ? -13.085 -4.240 23.289 1.00 89.94 101 PHE A N 1
ATOM 806 C CA . PHE A 1 101 ? -14.050 -4.950 22.450 1.00 89.94 101 PHE A CA 1
ATOM 807 C C . PHE A 1 101 ? -15.499 -4.704 22.898 1.00 89.94 101 PHE A C 1
ATOM 809 O O . PHE A 1 101 ? -16.343 -4.382 22.066 1.00 89.94 101 PHE A O 1
ATOM 816 N N . VAL A 1 102 ? -15.790 -4.806 24.203 1.00 89.88 102 VAL A N 1
ATOM 817 C CA . VAL A 1 102 ? -17.136 -4.545 24.748 1.00 89.88 102 VAL A CA 1
ATOM 818 C C . VAL A 1 102 ? -17.554 -3.095 24.499 1.00 89.88 102 VAL A C 1
ATOM 820 O O . VAL A 1 102 ? -18.652 -2.868 23.993 1.00 89.88 102 VAL A O 1
ATOM 823 N N . THR A 1 103 ? -16.668 -2.132 24.769 1.00 89.56 103 THR A N 1
ATOM 824 C CA . THR A 1 103 ? -16.929 -0.707 24.513 1.00 89.56 103 THR A CA 1
ATOM 825 C C . THR A 1 103 ? -17.227 -0.444 23.033 1.00 89.56 103 THR A C 1
ATOM 827 O O . THR A 1 103 ? -18.243 0.165 22.704 1.00 89.56 103 THR A O 1
ATOM 830 N N . MET A 1 104 ? -16.394 -0.956 22.121 1.00 90.06 104 MET A N 1
ATOM 831 C CA . MET A 1 104 ? -16.591 -0.781 20.675 1.00 90.06 104 MET A CA 1
ATOM 832 C C . MET A 1 104 ? -17.861 -1.476 20.168 1.00 90.06 104 MET A C 1
ATOM 834 O O . MET A 1 104 ? -18.547 -0.943 19.298 1.00 90.06 104 MET A O 1
ATOM 838 N N . ARG A 1 105 ? -18.222 -2.634 20.738 1.00 88.44 105 ARG A N 1
ATOM 839 C CA .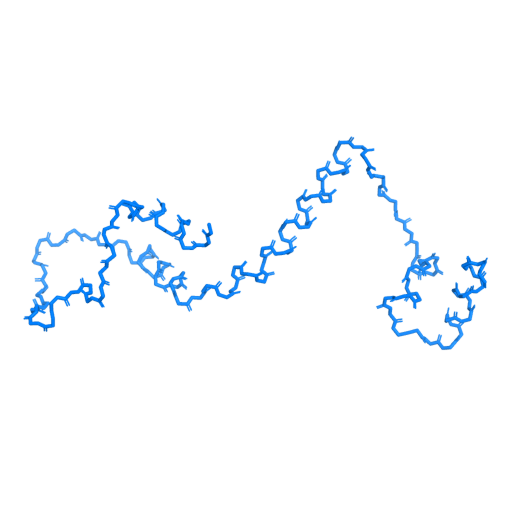 ARG A 1 105 ? -19.466 -3.340 20.401 1.00 88.44 105 ARG A CA 1
ATOM 840 C C . ARG A 1 105 ? -20.696 -2.519 20.782 1.00 88.44 105 ARG A C 1
ATOM 842 O O . ARG A 1 105 ? -21.613 -2.403 19.978 1.00 88.44 105 ARG A O 1
ATOM 849 N N . GLN A 1 106 ? -20.701 -1.904 21.964 1.00 89.00 106 GLN A N 1
ATOM 850 C CA . GLN A 1 106 ? -21.792 -1.015 22.384 1.00 89.00 106 GLN A CA 1
ATOM 851 C C . GLN A 1 106 ? -21.919 0.207 21.462 1.00 89.00 106 GLN A C 1
ATOM 853 O O . GLN A 1 106 ? -23.027 0.628 21.132 1.00 89.00 106 GLN A O 1
ATOM 858 N N . MET A 1 107 ? -20.792 0.746 20.985 1.00 85.81 107 MET A N 1
ATOM 859 C CA . MET A 1 107 ? -20.780 1.872 20.046 1.00 85.81 107 MET A CA 1
ATOM 860 C C . MET A 1 107 ? -21.366 1.541 18.665 1.00 85.81 107 MET A C 1
ATOM 862 O O . MET A 1 107 ? -21.803 2.458 17.967 1.00 85.81 107 MET A O 1
ATOM 866 N N . LEU A 1 108 ? -21.385 0.268 18.256 1.00 85.81 108 LEU A N 1
ATOM 867 C CA . LEU A 1 108 ? -21.938 -0.143 16.964 1.00 85.81 108 LEU A CA 1
ATOM 868 C C . LEU A 1 108 ? -23.476 -0.161 16.930 1.00 85.81 108 LEU A C 1
ATOM 870 O O . LEU A 1 108 ? -24.026 -0.150 15.834 1.00 85.81 108 LEU A O 1
ATOM 874 N N . ARG A 1 109 ? -24.166 -0.107 18.084 1.00 67.19 109 ARG A N 1
ATOM 875 C CA . ARG A 1 109 ? -25.644 -0.161 18.180 1.00 67.19 109 ARG A CA 1
ATOM 876 C C . ARG A 1 109 ? -26.265 -1.330 17.383 1.00 67.19 109 ARG A C 1
ATOM 878 O O . ARG A 1 109 ? -27.324 -1.158 16.783 1.00 67.19 109 ARG A O 1
ATOM 885 N N . VAL A 1 110 ? -25.597 -2.488 17.365 1.00 58.44 110 VAL A N 1
ATOM 886 C CA . VAL A 1 110 ? -26.083 -3.747 16.761 1.00 58.44 110 VAL A CA 1
ATOM 887 C C . VAL A 1 110 ? -26.390 -4.755 17.854 1.00 58.44 110 VAL A C 1
ATOM 889 O O . VAL A 1 110 ? -25.585 -4.828 18.814 1.00 58.44 110 VAL A O 1
#

pLDDT: mean 82.34, std 9.92, range [53.38, 94.0]